Protein 4F98 (pdb70)

Nearest PDB structures (foldseek):
  4f98-assembly1_A-2  TM=1.016E+00  e=6.915E-11  Pseudomonas aeruginosa PAO1
  1qz0-assembly1_A  TM=4.302E-01  e=1.351E+00  Yersinia pestis
  3u96-assembly1_A  TM=4.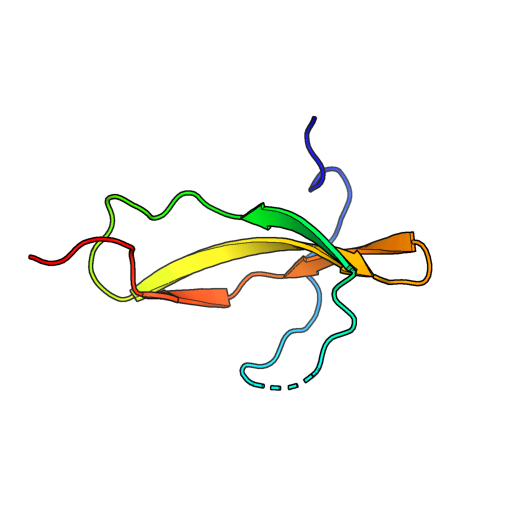043E-01  e=1.271E+00  Yersinia enterocolitica
  4zn5-assembly1_A  TM=4.368E-01  e=1.528E+00  Yersinia enterocolitica
  2n6f-assembly1_A  TM=3.950E-01  e=2.211E+00  Homo sapiens

Foldseek 3Di:
DDLCPPADADDDDPDDDQFPAWDDKDQLQPPAAKDKMWTWGAGPVGDIHIHIDIDGGNDDD

Organism: Pseudomonas aeruginosa (strain ATCC 15692 / DSM 22644 / CIP 104116 / JCM 14847 / LMG 12228 / 1C / PRS 101 / PAO1) (NCBI:txid208964)

B-factor: mean 15.86, std 7.25, range [7.72, 47.55]

Secondary structure (DSSP, 8-state):
--TTTTPPB----------SEEEEE---TT--SEEEEEEEEE-TTS-EEEEEEEEE-S---

InterPro domains:
  IPR021245 Protein of unknown function DUF2790 [PF10976] (32-85)

Radius of gyration: 12.44 Å; Cα contacts (8 Å, |Δi|>4): 120; chains: 1; bounding box: 35×28×22 Å

CATH classification: 2.30.140.50

Structure (mmCIF, N/CA/C/O backbone):
data_4F98
#
_entry.id   4F98
#
_cell.length_a   38.541
_cell.length_b   58.728
_cell.length_c   24.600
_cell.angle_alpha   90.000
_cell.angle_beta   90.000
_cell.angle_gamma   90.000
#
_symmetry.space_group_name_H-M   'P 21 21 2'
#
loop_
_entity.id
_entity.type
_entity.pdbx_description
1 polymer 'hypothetical protein'
2 non-polymer GLYCEROL
3 water water
#
loop_
_atom_site.group_PDB
_atom_site.id
_atom_site.type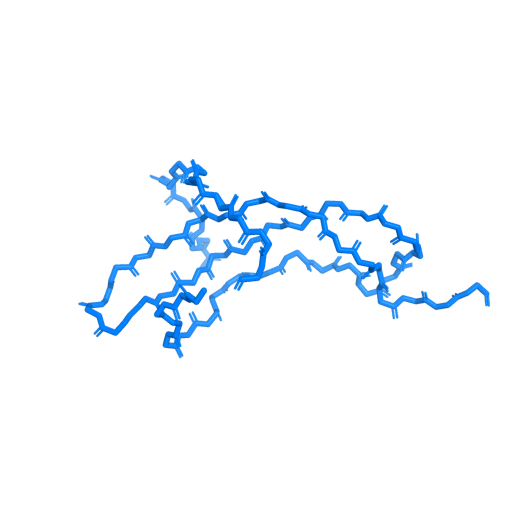_symbol
_atom_site.label_atom_id
_atom_site.label_alt_id
_atom_site.label_comp_id
_atom_site.label_asym_id
_atom_site.label_entity_id
_atom_site.label_seq_id
_atom_site.pdbx_PDB_ins_code
_atom_site.Cartn_x
_atom_site.Cartn_y
_atom_site.Cartn_z
_atom_site.occupancy
_atom_site.B_iso_or_equiv
_atom_site.auth_seq_id
_atom_site.auth_comp_id
_atom_site.auth_asym_id
_atom_site.auth_atom_id
_atom_site.pdbx_PDB_model_num
ATOM 1 N N . LYS A 1 6 ? 27.486 17.008 13.829 1.00 39.34 25 LYS A N 1
ATOM 2 C CA . LYS A 1 6 ? 28.618 17.919 13.443 1.00 39.14 25 LYS A CA 1
ATOM 3 C C . LYS A 1 6 ? 29.816 17.766 14.390 1.00 35.85 25 LYS A C 1
ATOM 4 O O . LYS A 1 6 ? 30.777 17.058 14.066 1.00 36.81 25 LYS A O 1
ATOM 5 N N . ASP A 1 7 ? 29.763 18.496 15.514 1.00 32.09 26 ASP A N 1
ATOM 6 C CA A ASP A 1 7 ? 30.727 18.339 16.618 0.50 28.34 26 ASP A CA 1
ATOM 7 C CA B ASP A 1 7 ? 30.730 18.380 16.619 0.50 29.03 26 ASP A CA 1
ATOM 8 C C . ASP A 1 7 ? 29.926 18.133 17.905 1.00 24.43 26 ASP A C 1
ATOM 9 O O . ASP A 1 7 ? 29.573 19.088 18.609 1.00 20.58 26 ASP A O 1
ATOM 18 N N . PRO A 1 8 ? 29.620 16.860 18.215 1.00 19.75 27 PRO A N 1
ATOM 19 C CA . PRO A 1 8 ? 28.806 16.615 19.406 1.00 17.69 27 PRO A CA 1
ATOM 20 C C . PRO A 1 8 ? 29.495 16.924 20.735 1.00 15.74 27 PRO A C 1
ATOM 21 O O . PRO A 1 8 ? 28.814 17.078 21.724 1.00 16.90 27 PRO A O 1
ATOM 25 N N . GLY A 1 9 ? 30.819 17.026 20.740 1.00 16.57 28 GLY A N 1
ATOM 26 C CA . GLY A 1 9 ? 31.556 17.382 21.937 1.00 16.99 28 GLY A CA 1
ATOM 27 C C . GLY A 1 9 ? 31.505 18.842 22.323 1.00 16.16 28 GLY A C 1
ATOM 28 O O . GLY A 1 9 ? 31.860 19.158 23.454 1.00 15.31 28 GLY A O 1
ATOM 29 N N . ARG A 1 10 ? 31.042 19.704 21.408 1.00 16.19 29 ARG A N 1
ATOM 30 C CA . ARG A 1 10 ? 31.004 21.177 21.593 1.00 18.23 29 ARG A CA 1
ATOM 31 C C . ARG A 1 10 ? 30.302 21.534 22.881 1.00 14.13 29 ARG A C 1
ATOM 32 O O . ARG A 1 10 ? 29.162 21.125 23.079 1.00 15.75 29 ARG A O 1
ATOM 40 N N . GLY A 1 11 ? 30.991 22.250 23.759 1.00 12.84 30 GLY A N 1
ATOM 41 C CA . GLY A 1 11 ? 30.389 22.803 24.960 1.00 12.13 30 GLY A CA 1
ATOM 42 C C . GLY A 1 11 ? 30.113 21.827 26.100 1.00 11.98 30 GLY A C 1
ATOM 43 O O . GLY A 1 11 ? 29.458 22.206 27.069 1.00 15.72 30 GLY A O 1
ATOM 44 N N . LEU A 1 12 ? 30.627 20.600 26.022 1.00 11.07 31 LEU A N 1
ATOM 45 C CA . LEU A 1 12 ? 30.449 19.601 27.079 1.00 11.26 31 LEU A CA 1
ATOM 46 C C . LEU A 1 12 ? 31.722 19.470 27.911 1.00 11.52 31 LEU A C 1
ATOM 47 O O . LEU A 1 12 ? 32.812 19.322 27.356 1.00 13.22 31 LEU A O 1
ATOM 52 N N . PRO A 1 13 ? 31.597 19.484 29.244 1.00 11.76 32 PRO A N 1
ATOM 53 C CA . PRO A 1 13 ? 32.721 19.145 30.098 1.00 13.41 32 PRO A CA 1
ATOM 54 C C . PRO A 1 13 ? 32.890 17.636 30.129 1.00 12.23 32 PRO A C 1
ATOM 55 O O . PRO A 1 13 ? 31.940 16.908 29.922 1.00 13.20 32 PRO A O 1
ATOM 59 N N . VAL A 1 14 ? 34.100 17.185 30.386 1.00 12.43 33 VAL A N 1
ATOM 60 C CA . VAL A 1 14 ? 34.351 15.773 30.631 1.00 11.80 33 VAL A CA 1
ATOM 61 C C . VAL A 1 14 ? 33.749 15.441 31.995 1.00 11.68 33 VAL A C 1
ATOM 62 O O . VAL A 1 14 ? 33.964 16.161 32.981 1.00 15.97 33 VAL A O 1
ATOM 66 N N . GLU A 1 15 ? 32.963 14.377 32.046 1.00 11.08 34 GLU A N 1
ATOM 67 C CA . GLU A 1 15 ? 32.342 13.965 33.293 1.00 11.93 34 GLU A CA 1
ATOM 68 C C . GLU A 1 15 ? 33.022 12.752 33.881 1.00 11.27 34 GLU A C 1
ATOM 69 O O . GLU A 1 15 ? 33.770 12.054 33.217 1.00 13.01 34 GLU A O 1
ATOM 75 N N . GLU A 1 16 ? 32.764 12.541 35.158 1.00 11.07 35 GLU A N 1
ATOM 76 C CA . GLU A 1 16 ? 33.325 11.427 35.894 1.00 11.02 35 GLU A CA 1
ATOM 77 C C . G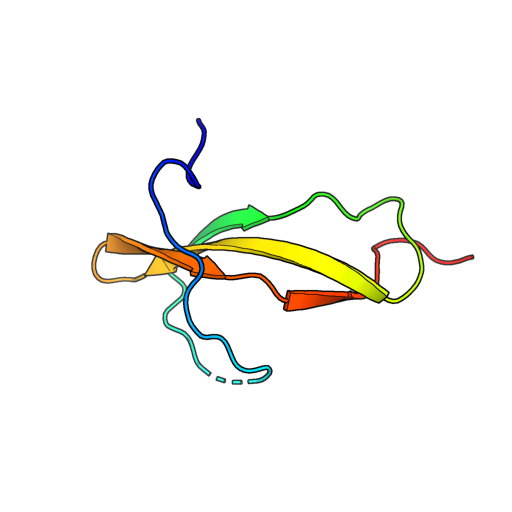LU A 1 16 ? 32.927 10.111 35.235 1.00 12.68 35 GLU A C 1
ATOM 78 O O . GLU A 1 16 ? 31.752 9.892 34.978 1.00 14.79 35 GLU A O 1
ATOM 84 N N . TYR A 1 17 ? 33.941 9.286 34.963 1.00 13.47 36 TYR A N 1
ATOM 85 C CA A TYR A 1 17 ? 33.644 7.974 34.422 0.50 11.56 36 TYR A CA 1
ATOM 86 C CA B TYR A 1 17 ? 33.922 7.990 34.256 0.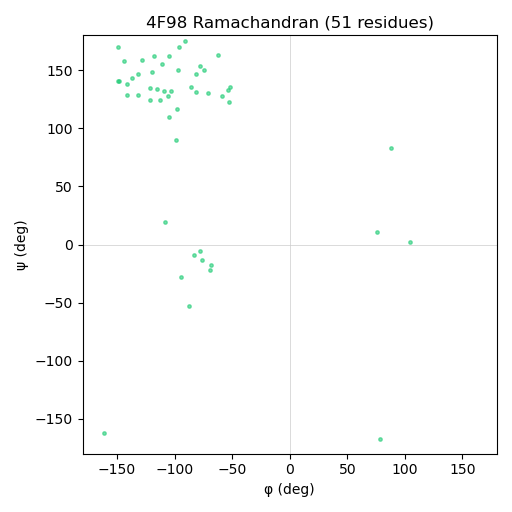50 13.58 36 TYR A CA 1
ATOM 87 C C . TYR A 1 17 ? 34.503 6.931 35.169 1.00 12.86 36 TYR A C 1
ATOM 88 O O . TYR A 1 17 ? 35.547 7.214 35.775 1.00 17.70 36 TYR A O 1
ATOM 105 N N . HIS A 1 18 ? 33.915 5.748 35.258 1.00 11.41 37 HIS A N 1
ATOM 106 C CA . HIS A 1 18 ? 34.537 4.606 35.933 1.00 10.71 37 HIS A CA 1
ATOM 107 C C . HIS A 1 18 ? 34.423 3.415 35.030 1.00 11.37 37 HIS A C 1
ATOM 108 O O . HIS A 1 18 ? 33.324 3.088 34.588 1.00 11.36 37 HIS A O 1
ATOM 115 N N . TYR A 1 19 ? 35.547 2.749 34.791 1.00 12.36 38 TYR A N 1
ATOM 116 C CA . TYR A 1 19 ? 35.544 1.519 34.010 1.00 14.84 38 TYR A CA 1
ATOM 117 C C . TYR A 1 19 ? 34.543 0.530 34.590 1.00 15.53 38 TYR A C 1
ATOM 118 O O . TYR A 1 19 ? 34.533 0.312 35.810 1.00 18.43 38 TYR A O 1
ATOM 127 N N . GLY A 1 20 ? 33.727 -0.061 33.730 1.00 19.52 39 GLY A N 1
ATOM 128 C CA . GLY A 1 20 ? 32.793 -1.107 34.162 1.00 21.24 39 GLY A CA 1
ATOM 129 C C . GLY A 1 20 ? 31.461 -0.591 34.650 1.00 21.03 39 GLY A C 1
ATOM 130 O O . GLY A 1 20 ? 30.548 -1.372 34.928 1.00 23.34 39 GLY A O 1
ATOM 144 N N . GLN A 1 22 ? 27.801 0.735 34.674 1.00 18.58 41 GLN A N 1
ATOM 145 C CA . GLN A 1 22 ? 26.589 0.681 33.858 1.00 20.02 41 GLN A CA 1
ATOM 146 C C . GLN A 1 22 ? 26.211 2.127 33.507 1.00 18.90 41 GLN A C 1
ATOM 147 O O . GLN A 1 22 ? 26.126 2.983 34.383 1.00 19.57 41 GLN A O 1
ATOM 149 N N . LEU A 1 23 ? 26.083 2.404 32.217 1.00 18.98 42 LEU A N 1
ATOM 150 C CA . LEU A 1 23 ? 25.624 3.714 31.728 1.00 17.50 42 LEU A CA 1
ATOM 151 C C . LEU A 1 23 ? 24.327 3.525 30.961 1.00 18.62 42 LEU A C 1
ATOM 152 O O . LEU A 1 23 ? 24.006 2.415 30.516 1.00 21.52 42 LEU A O 1
ATOM 157 N N . ASP A 1 24 ? 23.609 4.628 30.773 1.00 17.82 43 ASP A N 1
ATOM 158 C CA . ASP A 1 24 ? 22.410 4.627 29.973 1.00 17.56 43 ASP A CA 1
ATOM 159 C C . ASP A 1 24 ? 22.800 5.164 28.594 1.00 16.88 43 ASP A C 1
ATOM 160 O O . ASP A 1 24 ? 22.789 6.376 28.371 1.00 19.89 43 ASP A O 1
ATOM 165 N N . VAL A 1 25 ? 23.192 4.260 27.700 1.00 14.48 44 VAL A N 1
ATOM 166 C CA . VAL A 1 25 ? 23.658 4.609 26.359 1.00 14.18 44 VAL A CA 1
ATOM 167 C C . VAL A 1 25 ? 22.586 4.283 25.332 1.00 15.13 44 VAL A C 1
ATOM 168 O O . VAL A 1 25 ? 22.315 3.117 25.055 1.00 18.53 44 VAL A O 1
ATOM 172 N N . LYS A 1 26 ? 21.985 5.322 24.757 1.00 13.09 45 LYS A N 1
ATOM 173 C CA . LYS A 1 26 ? 21.073 5.142 23.633 1.00 13.24 45 LYS A CA 1
ATOM 174 C C . LYS A 1 26 ? 21.855 5.153 22.324 1.00 13.14 45 LYS A C 1
ATOM 175 O O . LYS A 1 26 ? 21.709 4.259 21.503 1.00 15.92 45 LYS A O 1
ATOM 181 N N . ASN A 1 27 ? 22.653 6.202 22.122 1.00 12.24 46 ASN A N 1
ATOM 182 C CA . ASN A 1 27 ? 23.456 6.368 20.921 1.00 12.74 46 ASN A CA 1
ATOM 183 C C . ASN A 1 27 ? 24.854 6.861 21.262 1.00 12.15 46 ASN A C 1
ATOM 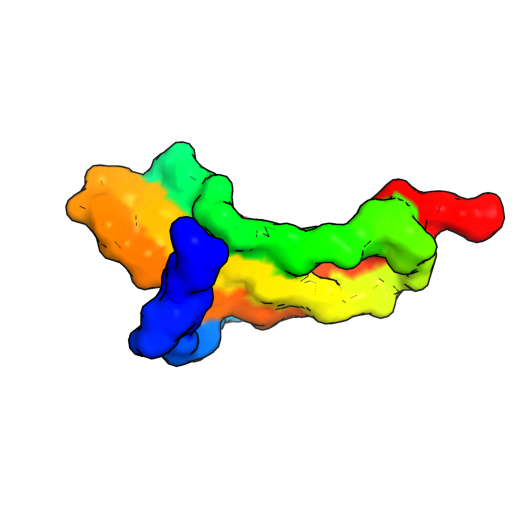184 O O . ASN A 1 27 ? 25.022 7.668 22.142 1.00 13.36 46 ASN A O 1
ATOM 189 N N . VAL A 1 28 ? 25.830 6.379 20.521 1.00 11.63 47 VAL A N 1
ATOM 190 C CA . VAL A 1 28 ? 27.203 6.865 20.581 1.00 10.71 47 VAL A CA 1
ATOM 191 C C . VAL A 1 28 ? 27.342 7.856 19.426 1.00 10.84 47 VAL A C 1
ATOM 192 O O . VAL A 1 28 ? 27.207 7.496 18.253 1.00 14.56 47 VAL A O 1
ATOM 196 N N . LEU A 1 29 ? 27.595 9.116 19.761 1.00 10.12 48 LEU A N 1
ATOM 197 C CA . LEU A 1 29 ? 27.694 10.171 18.739 1.00 11.09 48 LEU A CA 1
ATOM 198 C C . LEU A 1 29 ? 29.103 10.454 18.268 1.00 10.64 48 LEU A C 1
ATOM 199 O O . LEU A 1 29 ? 29.296 10.894 17.137 1.00 13.07 48 LEU A O 1
ATOM 204 N N . HIS A 1 30 ? 30.092 10.214 19.122 1.00 10.70 49 HIS A N 1
ATOM 205 C CA . HIS A 1 30 ? 31.486 10.427 18.779 1.00 10.46 49 HIS A CA 1
ATOM 206 C C . HIS A 1 30 ? 32.332 9.436 19.537 1.00 9.04 49 HIS A C 1
ATOM 207 O O . HIS A 1 30 ? 32.079 9.163 20.705 1.00 9.53 49 HIS A O 1
ATOM 214 N N . ARG A 1 31 ? 33.348 8.909 18.872 1.00 9.48 50 ARG A N 1
ATOM 215 C CA . ARG A 1 31 ? 34.423 8.196 19.554 1.00 9.21 50 ARG A CA 1
ATOM 216 C C . ARG A 1 31 ? 35.709 8.409 18.782 1.00 7.95 50 ARG A C 1
ATOM 217 O O . ARG A 1 31 ? 35.714 8.428 17.553 1.00 9.69 50 ARG A O 1
ATOM 225 N N . THR A 1 32 ? 36.814 8.596 19.493 1.00 8.82 51 THR A N 1
ATOM 226 C CA . THR A 1 32 ? 38.136 8.787 18.892 1.00 9.21 51 THR A CA 1
ATOM 227 C C . THR A 1 32 ? 38.433 7.670 17.894 1.00 9.30 51 THR A C 1
ATOM 228 O O . THR A 1 32 ? 38.170 6.503 18.169 1.00 9.66 51 THR A O 1
ATOM 232 N N . ASP A 1 33 ? 38.966 8.022 16.735 1.00 9.34 52 ASP A N 1
ATOM 233 C CA A ASP A 1 33 ? 39.384 6.982 15.788 0.50 10.55 52 ASP A CA 1
ATOM 234 C CA B ASP A 1 33 ? 39.426 7.042 15.755 0.50 11.21 52 ASP A CA 1
ATOM 235 C C . ASP A 1 33 ? 40.789 6.515 16.208 1.00 10.91 52 ASP A C 1
ATOM 236 O O . ASP A 1 33 ? 41.809 7.159 15.927 1.00 12.54 52 ASP A O 1
ATOM 245 N N . ASN A 1 34 ? 40.809 5.366 16.879 1.00 10.33 53 ASN A N 1
ATOM 246 C CA . ASN A 1 34 ? 42.050 4.719 17.325 1.00 9.52 53 ASN A CA 1
ATOM 247 C C . ASN A 1 34 ? 42.372 3.461 16.518 1.00 9.45 53 ASN A C 1
ATOM 248 O O . ASN A 1 34 ? 43.190 2.645 16.934 1.00 10.29 53 ASN A O 1
ATOM 253 N N . SER A 1 35 ? 41.779 3.348 15.326 1.00 10.97 54 SER A N 1
ATOM 254 C CA A SER A 1 35 ? 41.938 2.156 14.499 0.50 11.90 54 SER A CA 1
ATOM 255 C CA B SER A 1 35 ? 41.951 2.169 14.467 0.50 11.94 54 SER A CA 1
ATOM 256 C C . SER A 1 35 ? 43.401 1.785 14.233 1.00 12.41 54 SER A C 1
ATOM 257 O O . SER A 1 35 ? 43.751 0.607 14.287 1.00 12.93 54 SER A O 1
ATOM 262 N N . THR A 1 36 ? 44.237 2.787 13.956 1.00 12.64 55 THR A N 1
ATOM 263 C CA . THR A 1 36 ? 45.650 2.588 13.610 1.00 15.18 55 THR A CA 1
ATOM 264 C C . THR A 1 36 ? 46.594 2.432 14.776 1.00 15.44 55 THR A C 1
ATOM 265 O O . THR A 1 36 ? 47.753 2.099 14.582 1.00 18.34 55 THR A O 1
ATOM 269 N N . ARG A 1 37 ? 46.097 2.668 15.986 1.00 13.18 56 ARG A N 1
ATOM 270 C CA A ARG A 1 37 ? 46.937 2.660 17.182 0.25 13.66 56 ARG A CA 1
ATOM 271 C CA B ARG A 1 37 ? 46.934 2.659 17.186 0.25 13.90 56 ARG A CA 1
ATOM 272 C CA C ARG A 1 37 ? 46.929 2.660 17.188 0.50 13.54 56 ARG A CA 1
ATOM 273 C C . ARG A 1 37 ? 47.090 1.249 17.736 1.00 12.70 56 ARG A C 1
ATOM 274 O O . ARG A 1 37 ? 46.194 0.413 17.588 1.00 12.34 56 ARG A O 1
ATOM 287 N N . THR A 1 38 ? 48.226 1.005 18.382 1.00 13.40 57 THR A N 1
ATOM 288 C CA A THR A 1 38 ? 48.470 -0.253 19.099 0.50 12.97 57 THR A CA 1
ATOM 289 C CA B THR A 1 38 ? 48.491 -0.247 19.076 0.50 13.70 57 THR A CA 1
ATOM 290 C C . THR A 1 38 ? 48.747 0.046 20.558 1.00 12.60 57 THR A C 1
ATOM 291 O O . THR A 1 38 ? 49.382 1.060 20.892 1.00 14.24 57 THR A O 1
ATOM 298 N N . GLY A 1 39 ? 48.266 -0.843 21.430 1.00 11.11 58 GLY A N 1
ATOM 299 C CA . GLY A 1 39 ? 48.458 -0.702 22.862 1.00 11.32 58 GLY A CA 1
ATOM 300 C C . GLY A 1 39 ? 47.490 0.319 23.443 1.00 10.97 58 GLY A C 1
ATOM 301 O O . GLY A 1 39 ? 46.551 0.758 22.776 1.00 10.88 58 GLY A O 1
ATOM 302 N N . VAL A 1 40 ? 47.740 0.728 24.680 1.00 10.30 59 VAL A N 1
ATOM 303 C CA . VAL A 1 40 ? 46.805 1.555 25.409 1.00 10.32 59 VAL A CA 1
ATOM 304 C C . VAL A 1 40 ? 46.954 3.012 24.997 1.00 9.26 59 VAL A C 1
ATOM 305 O O . VAL A 1 40 ? 48.056 3.575 24.981 1.00 11.15 59 VAL A O 1
ATOM 309 N N . VAL A 1 41 ? 45.804 3.618 24.705 1.00 9.07 60 VAL A N 1
ATOM 310 C CA . VAL A 1 41 ? 45.718 4.965 24.160 1.00 9.59 60 VAL A CA 1
ATOM 311 C C . VAL A 1 41 ? 44.498 5.671 24.744 1.00 8.25 60 VAL A C 1
ATOM 312 O O . VAL A 1 41 ? 43.550 5.022 25.170 1.00 9.54 60 VAL A O 1
ATOM 316 N N . PRO A 1 42 ? 44.492 7.014 24.734 1.00 9.08 61 PRO A N 1
ATOM 317 C CA . PRO A 1 42 ? 43.308 7.731 25.179 1.00 9.03 61 PRO A CA 1
ATOM 318 C C . PRO A 1 42 ? 42.171 7.682 24.173 1.00 8.04 61 PRO A C 1
ATOM 319 O O . PRO A 1 42 ? 42.373 7.551 22.961 1.00 9.25 61 PRO A O 1
ATOM 323 N N . VAL A 1 43 ? 40.965 7.731 24.713 1.00 8.62 62 VAL A N 1
ATOM 324 C CA . VAL A 1 43 ? 39.739 7.755 23.929 1.00 8.80 62 VAL A CA 1
ATOM 325 C C . VAL A 1 43 ? 38.739 8.689 24.589 1.00 8.76 62 VAL A C 1
ATOM 326 O O . VAL A 1 43 ? 38.603 8.717 25.819 1.00 9.74 62 VAL A O 1
ATOM 330 N N . THR A 1 44 ? 38.066 9.465 23.745 1.00 8.87 63 THR A N 1
ATOM 331 C CA . THR A 1 44 ? 36.959 10.302 24.150 1.00 8.32 63 T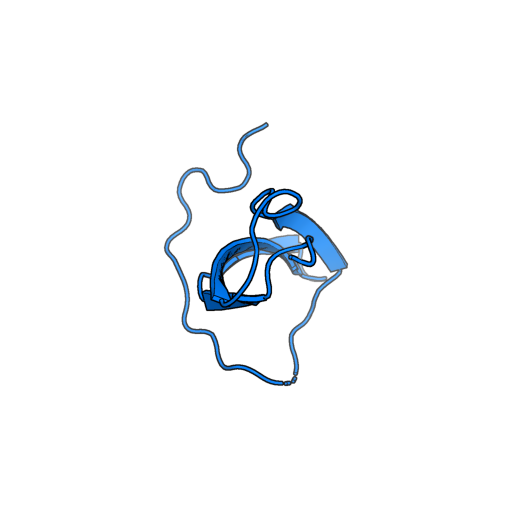HR A CA 1
ATOM 332 C C . THR A 1 44 ? 35.701 9.802 23.472 1.00 8.31 63 THR A C 1
ATOM 333 O O . THR A 1 44 ? 35.715 9.532 22.271 1.00 9.44 63 THR A O 1
ATOM 337 N N . VAL A 1 45 ? 34.636 9.675 24.240 1.00 8.58 64 VAL A N 1
ATOM 338 C CA . VAL A 1 45 ? 33.318 9.299 23.767 1.00 8.90 64 VAL A CA 1
ATOM 339 C C . VAL A 1 45 ? 32.309 10.391 24.109 1.00 8.74 64 VAL A C 1
ATOM 340 O O . VAL A 1 45 ? 32.336 10.932 25.208 1.00 9.74 64 VAL A O 1
ATOM 344 N N . VAL A 1 46 ? 31.453 10.745 23.144 1.00 8.75 65 VAL A N 1
ATOM 345 C CA . VAL A 1 46 ? 30.232 11.488 23.423 1.00 8.88 65 VAL A CA 1
ATOM 346 C C . VAL A 1 46 ? 29.067 10.558 23.133 1.00 8.84 65 VAL A C 1
ATOM 347 O O . VAL A 1 46 ? 28.966 10.016 22.035 1.00 9.80 65 VAL A O 1
ATOM 351 N N . TYR A 1 47 ? 28.202 10.365 24.117 1.00 9.21 66 TYR A N 1
ATOM 352 C CA . TYR A 1 47 ? 27.017 9.522 23.965 1.00 9.94 66 TYR A CA 1
ATOM 353 C C . TYR A 1 47 ? 25.759 10.270 24.412 1.00 10.51 66 TYR A C 1
ATOM 354 O O . TYR A 1 47 ? 25.819 11.213 25.194 1.00 10.09 66 TYR A O 1
ATOM 363 N N . GLU A 1 48 ? 24.628 9.783 23.917 1.00 11.41 67 GLU A N 1
ATOM 364 C CA . GLU A 1 48 ? 23.287 10.286 24.216 1.00 11.35 67 GLU A CA 1
ATOM 365 C C . GLU A 1 48 ? 22.596 9.251 25.078 1.00 11.43 67 GLU A C 1
ATOM 366 O O . GLU A 1 48 ? 22.613 8.059 24.729 1.00 12.90 67 GLU A O 1
ATOM 372 N N . ASP A 1 49 ? 21.977 9.697 26.165 1.00 11.94 68 ASP A N 1
ATOM 373 C CA . ASP A 1 49 ? 21.201 8.805 27.014 1.00 12.54 68 ASP A CA 1
ATOM 374 C C . ASP A 1 49 ? 19.733 8.749 26.571 1.00 13.78 68 ASP A C 1
ATOM 375 O O . ASP A 1 49 ? 19.329 9.462 25.663 1.00 13.84 68 ASP A O 1
ATOM 380 N N . HIS A 1 50 ? 18.932 7.896 27.208 1.00 14.65 69 HIS A N 1
ATOM 381 C CA . HIS A 1 50 ? 17.527 7.742 26.788 1.00 16.79 69 HIS A CA 1
ATOM 382 C C . HIS A 1 50 ? 16.661 8.968 27.092 1.00 16.60 69 HIS A C 1
ATOM 383 O O . HIS A 1 50 ? 15.631 9.150 26.436 1.00 18.86 69 HIS A O 1
ATOM 390 N N . SER A 1 51 ? 17.076 9.812 28.041 1.00 16.38 70 SER A N 1
ATOM 391 C CA A SER A 1 51 ? 16.382 11.066 28.326 0.50 17.18 70 SER A CA 1
ATOM 392 C CA B SER A 1 51 ? 16.377 11.0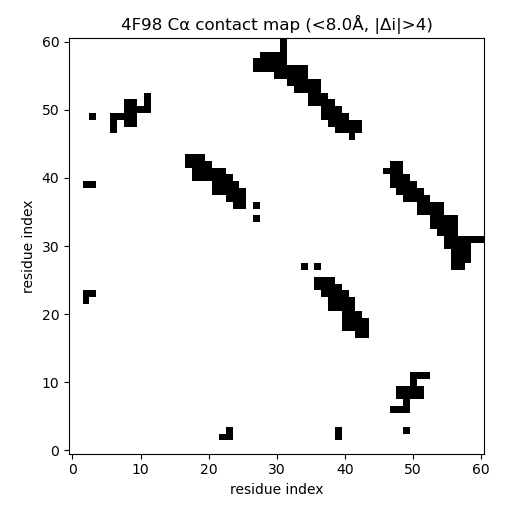66 28.324 0.50 17.15 70 SER A CA 1
ATOM 393 C C . SER A 1 51 ? 16.669 12.130 27.253 1.00 15.98 70 SER A C 1
ATOM 394 O O . SER A 1 51 ? 15.924 13.100 27.133 1.00 18.64 70 SER A O 1
ATOM 399 N N . GLY A 1 52 ? 17.754 11.944 26.483 1.00 15.97 71 GLY A N 1
ATOM 400 C CA . GLY A 1 52 ? 18.172 12.859 25.420 1.00 14.59 71 GLY A CA 1
ATOM 401 C C . GLY A 1 52 ? 19.365 13.747 25.745 1.00 13.56 71 GLY A C 1
ATOM 402 O O . GLY A 1 52 ? 19.765 14.575 24.924 1.00 13.48 71 GLY A O 1
ATOM 403 N N . GLU A 1 53 ? 19.929 13.573 26.938 1.00 13.56 72 GLU A N 1
ATOM 404 C CA . GLU A 1 53 ? 21.100 14.326 27.352 1.00 13.03 72 GLU A CA 1
ATOM 405 C C . GLU A 1 53 ? 22.391 13.735 26.787 1.00 12.02 72 GLU A C 1
ATOM 406 O O . GLU A 1 53 ? 22.504 12.516 26.653 1.00 12.69 72 GLU A O 1
ATOM 412 N N . LEU A 1 54 ? 23.355 14.610 26.493 1.00 12.21 73 LEU A N 1
ATOM 413 C CA . LEU A 1 54 ? 24.682 14.224 26.016 1.00 11.48 73 LEU A CA 1
ATOM 414 C C . LEU A 1 54 ? 25.684 14.186 27.151 1.00 11.22 73 LEU A C 1
ATOM 415 O O . LEU A 1 54 ? 25.574 14.924 28.121 1.00 13.46 73 LEU A O 1
ATOM 420 N N . HIS A 1 55 ? 26.674 13.311 26.990 1.00 10.94 74 HIS A N 1
ATOM 421 C CA . HIS A 1 55 ? 27.709 13.090 27.989 1.00 11.21 74 HIS A CA 1
ATOM 422 C C . HIS A 1 55 ? 29.047 12.886 27.296 1.00 10.42 74 HIS A C 1
ATOM 423 O O . HIS A 1 55 ? 29.116 12.093 26.345 1.00 10.85 74 HIS A O 1
ATOM 430 N N . LYS A 1 56 ? 30.064 13.624 27.721 1.00 9.25 75 LYS A N 1
ATOM 431 C CA . LYS A 1 56 ? 31.434 13.455 27.250 1.00 9.51 75 LYS A CA 1
ATOM 432 C C . LYS A 1 56 ? 32.257 12.787 28.338 1.00 8.47 75 LYS A C 1
ATOM 433 O O . LYS A 1 56 ? 32.300 13.276 29.475 1.00 9.38 75 LYS A O 1
ATOM 439 N N . ILE A 1 57 ? 32.932 11.704 27.975 1.00 8.58 76 ILE A N 1
ATOM 440 C CA . ILE A 1 57 ? 33.805 10.946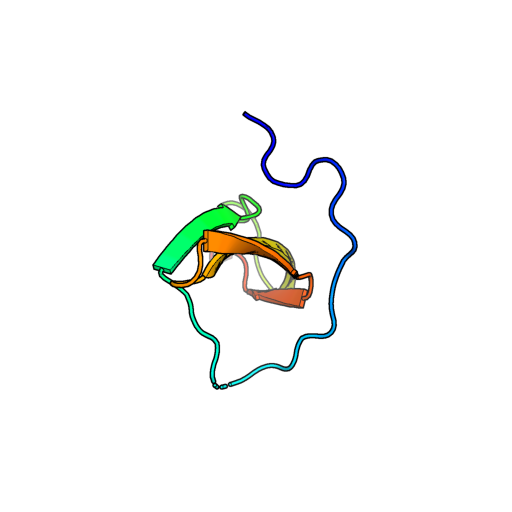 28.888 1.00 8.29 76 ILE A CA 1
ATOM 441 C C . ILE A 1 57 ? 35.140 10.706 28.188 1.00 8.58 76 ILE A C 1
ATOM 442 O O . ILE A 1 57 ? 35.192 10.606 26.959 1.00 9.80 76 ILE A O 1
ATOM 447 N N . ARG A 1 58 ? 36.217 10.689 28.957 1.00 8.98 77 ARG A N 1
ATOM 448 C CA A ARG A 1 58 ? 37.539 10.414 28.420 0.50 8.93 77 ARG A CA 1
ATOM 449 C CA B ARG A 1 58 ? 37.565 10.452 28.438 0.50 10.00 77 ARG A CA 1
ATOM 450 C C . ARG A 1 58 ? 38.272 9.444 29.329 1.00 9.07 77 ARG A C 1
ATOM 451 O O . ARG A 1 58 ? 38.231 9.562 30.558 1.00 10.67 77 ARG A O 1
ATOM 466 N N . PHE A 1 59 ? 38.910 8.459 28.702 1.00 8.52 78 PHE A N 1
ATOM 467 C CA . PHE A 1 59 ? 39.438 7.309 29.427 1.00 8.54 78 PHE A CA 1
ATOM 468 C C . PHE A 1 59 ? 40.492 6.637 28.535 1.00 8.51 78 PHE A C 1
ATOM 469 O O . PHE A 1 59 ? 40.998 7.284 27.603 1.00 10.02 78 PHE A O 1
ATOM 477 N N . LEU A 1 60 ? 40.839 5.390 28.827 1.00 8.95 79 LEU A N 1
ATOM 478 C CA . LEU A 1 60 ? 41.864 4.658 28.084 1.00 9.63 79 LEU A CA 1
ATOM 479 C C . LEU A 1 60 ? 41.263 3.416 27.469 1.00 9.53 79 LEU A C 1
ATOM 480 O O . LEU A 1 60 ? 40.332 2.816 28.020 1.00 9.71 79 LEU A O 1
ATOM 485 N N . GLU A 1 61 ? 41.808 3.024 26.318 1.00 8.80 80 GLU A N 1
ATOM 486 C CA . GLU A 1 61 ? 41.419 1.787 25.656 1.00 7.72 80 GLU A CA 1
ATOM 487 C C . GLU A 1 61 ? 42.603 1.217 24.900 1.00 8.45 80 GLU A C 1
ATOM 488 O O . GLU A 1 61 ? 43.624 1.886 24.729 1.00 10.30 80 GLU A O 1
ATOM 494 N N . TRP A 1 62 ? 42.451 -0.003 24.425 1.00 8.26 81 TRP A N 1
ATOM 495 C CA . TRP A 1 62 ? 43.448 -0.593 23.546 1.00 7.77 81 TRP A CA 1
ATOM 496 C C . TRP A 1 62 ? 43.152 -0.165 22.102 1.00 8.72 81 TRP A C 1
ATOM 497 O O . TRP A 1 62 ? 42.001 -0.162 21.671 1.00 9.20 81 TRP A O 1
ATOM 508 N N . GLY A 1 63 ? 44.193 0.223 21.387 1.00 8.63 82 GLY A N 1
ATOM 509 C CA . GLY A 1 63 ? 44.059 0.625 20.002 1.00 8.98 82 GLY A CA 1
ATOM 510 C C . GLY A 1 63 ? 43.547 -0.496 19.121 1.00 8.64 82 GLY A C 1
ATOM 511 O O . GLY A 1 63 ? 43.569 -1.672 19.493 1.00 9.18 82 GLY A O 1
ATOM 512 N N . GLY A 1 64 ? 43.083 -0.117 17.945 1.00 8.86 83 GLY A N 1
ATOM 513 C CA . GLY A 1 64 ? 42.451 -1.039 17.040 1.00 10.18 83 GLY A CA 1
ATOM 514 C C . GLY A 1 64 ? 43.360 -1.953 16.253 1.00 11.11 83 GLY A C 1
ATOM 515 O O . GLY A 1 64 ? 42.849 -2.830 15.579 1.00 13.03 83 GLY A O 1
ATOM 516 N N . SER A 1 65 ? 44.678 -1.774 16.350 1.00 11.03 84 SER A N 1
ATOM 517 C CA . SER A 1 65 ? 45.638 -2.554 15.573 1.00 12.32 84 SER A CA 1
ATOM 518 C C . SER A 1 65 ? 46.468 -3.509 16.429 1.00 11.47 84 SER A C 1
ATOM 519 O O . SER A 1 65 ? 46.647 -3.315 17.615 1.00 13.30 84 SER A O 1
ATOM 522 N N . THR A 1 66 ? 46.962 -4.561 15.782 1.00 13.49 85 THR A N 1
ATOM 523 C CA . THR A 1 66 ? 47.993 -5.427 16.326 1.00 13.65 85 THR A CA 1
ATOM 524 C C . THR A 1 66 ? 49.344 -4.957 15.772 1.00 14.59 85 THR A C 1
ATOM 525 O O . THR A 1 66 ? 49.397 -4.093 14.880 1.00 16.78 85 THR A O 1
ATOM 529 N N . SER A 1 67 ? 50.420 -5.508 16.323 1.00 15.28 86 SER A N 1
ATOM 530 C CA . SER A 1 67 ? 51.787 -5.174 15.915 1.00 19.99 86 SER A CA 1
ATOM 531 C C . SER A 1 67 ? 52.190 -5.994 14.694 1.00 25.77 86 SER A C 1
ATOM 532 O O . SER A 1 67 ? 51.569 -7.026 14.380 1.00 29.59 86 SER A O 1
#

Sequence (61 aa):
KDDPGRGLPVEEYYHYGQLDVKNVLHRTDDNSSTRRRTTGVVPVTVVYEDHSSGELHKIRRFLEWGGSTS

Solvent-accessible surface area: 4623 Å² total